Protein AF-A0A7S6MFQ9-F1 (afdb_monomer_lite)

Secondary structure (DSSP, 8-state):
-PPPSS-EEEEEEE-TT--TT-----EEEEEEE--TTTS-TT-EEEEEEESS-SS-SSSTT-EEEEEEE-TT--EEEEE-TTS-EEEEEEE-TT--EEEEETT--SSSSSBSHHHHHHHHHHHHHHTS-EETTSTT--TTT-SS-SSEESHHHHHH---SB----TT----------

Radius of gyration: 19.65 Å; chains: 1; bounding box: 40×41×60 Å

Foldseek 3Di:
DDDFQAKDKDKDFDDPPDDPVDDHGQKIWMWIAHGCVVADRLQTAKIKMPRRPPPDQPDPRIWIWGFDADNVNDGQFIATPVRFTQWGWDADPVRDIQIQGLQNQVSPRAAAVVSLVVLVVLCVVCVAKAFQPHPSDDCSLVRVNPRISHVVSSVVHDHDDRPPPPPDDPPPPPPDD

Sequence (177 aa):
MEHSTAWQVLEERIDDDWSPSGGTVDRHVQHVWGGAVRGYIDDIILHREDGNVDGDYNDSFDSTWYHLTDPQFSTVAILDLSGAVIERVSYDAWGEPRHHPKHDFDGDGDFDQDDAEALDDLIVSGGGSVPITNAKYRAEMDIDRDGEVDSTDQTLRGVGGRWPLRGRAPLTRHRAR

Structure (mmCIF, N/CA/C/O backbone):
data_AF-A0A7S6MFQ9-F1
#
_entry.id   AF-A0A7S6MFQ9-F1
#
loop_
_atom_site.group_PDB
_atom_site.id
_atom_site.type_symbol
_atom_site.label_atom_id
_atom_site.label_alt_id
_atom_site.label_comp_id
_atom_site.label_asym_id
_atom_site.label_entity_id
_atom_site.label_seq_id
_atom_site.pdbx_PDB_ins_code
_atom_site.Cartn_x
_atom_site.Cartn_y
_atom_site.Cartn_z
_atom_site.occupancy
_atom_site.B_iso_or_equiv
_atom_site.auth_seq_id
_atom_site.auth_comp_id
_atom_site.auth_asym_id
_atom_site.auth_atom_id
_atom_site.pdbx_PDB_model_num
ATOM 1 N N . MET A 1 1 ? -6.718 -16.210 29.598 1.00 45.31 1 MET A N 1
ATOM 2 C CA . MET A 1 1 ? -7.296 -15.080 28.851 1.00 45.31 1 MET A CA 1
ATOM 3 C C . MET A 1 1 ? -7.891 -15.698 27.604 1.00 45.31 1 MET A C 1
ATOM 5 O O . MET A 1 1 ? -7.135 -16.260 26.825 1.00 45.31 1 MET A O 1
ATOM 9 N N . GLU A 1 2 ? -9.216 -15.789 27.522 1.00 52.94 2 GLU A N 1
ATOM 10 C CA . GLU A 1 2 ? -9.881 -16.405 26.369 1.00 52.94 2 GLU A CA 1
ATOM 11 C C . GLU A 1 2 ? -9.972 -15.367 25.250 1.00 52.94 2 GLU A C 1
ATOM 13 O O . GLU A 1 2 ? -10.457 -14.262 25.481 1.00 52.94 2 GLU A O 1
ATOM 18 N N . HIS A 1 3 ? -9.459 -15.703 24.066 1.00 64.00 3 HIS A N 1
ATOM 19 C CA . HIS A 1 3 ? -9.593 -14.872 22.873 1.00 64.00 3 HIS A CA 1
ATOM 20 C C . HIS A 1 3 ? -10.800 -15.325 22.047 1.00 64.00 3 HIS A C 1
ATOM 22 O O . HIS A 1 3 ? -11.053 -16.522 21.904 1.00 64.00 3 HIS A O 1
ATOM 28 N N . SER A 1 4 ? -11.544 -14.356 21.508 1.00 71.56 4 SER A N 1
ATOM 29 C CA . SER A 1 4 ? -12.678 -14.592 20.610 1.00 71.56 4 SER A CA 1
ATOM 30 C C . SER A 1 4 ? -12.197 -15.138 19.264 1.00 71.56 4 SER A C 1
ATOM 32 O O . SER A 1 4 ? -11.229 -14.643 18.694 1.00 71.56 4 SER A O 1
ATOM 34 N N . THR A 1 5 ? -12.891 -16.144 18.728 1.00 78.75 5 THR A N 1
ATOM 35 C CA . THR A 1 5 ? -12.630 -16.684 17.381 1.00 78.75 5 THR A CA 1
ATOM 36 C C . THR A 1 5 ? -13.391 -15.939 16.281 1.00 78.75 5 THR A C 1
ATOM 38 O O . THR A 1 5 ? -13.239 -16.269 15.105 1.00 78.75 5 THR A O 1
ATOM 41 N N . ALA A 1 6 ? -14.245 -14.979 16.646 1.00 82.69 6 ALA A N 1
ATOM 42 C CA . ALA A 1 6 ? -15.034 -14.176 15.719 1.00 82.69 6 ALA A CA 1
ATOM 43 C C . ALA A 1 6 ? -14.277 -12.915 15.286 1.00 82.69 6 ALA A C 1
ATOM 45 O O . ALA A 1 6 ? -13.408 -12.432 16.008 1.00 82.69 6 ALA A O 1
ATOM 46 N N . TRP A 1 7 ? -14.673 -12.354 14.146 1.00 85.88 7 TRP A N 1
ATOM 47 C CA . TRP A 1 7 ? -14.243 -11.029 13.700 1.00 85.88 7 TRP A CA 1
ATOM 48 C C . TRP A 1 7 ? -14.484 -9.981 14.784 1.00 85.88 7 TRP A C 1
ATOM 50 O O . TRP A 1 7 ? -15.494 -10.053 15.493 1.00 85.88 7 TRP A O 1
ATOM 60 N N . GLN A 1 8 ? -13.559 -9.035 14.915 1.00 87.62 8 GLN A N 1
ATOM 61 C CA . GLN A 1 8 ? -13.635 -7.962 15.903 1.00 87.62 8 GLN A CA 1
ATOM 62 C C . GLN A 1 8 ? -13.590 -6.604 15.206 1.00 87.62 8 GLN A C 1
ATOM 64 O O . GLN A 1 8 ? -12.903 -6.439 14.198 1.00 87.62 8 GLN A O 1
ATOM 69 N N . VAL A 1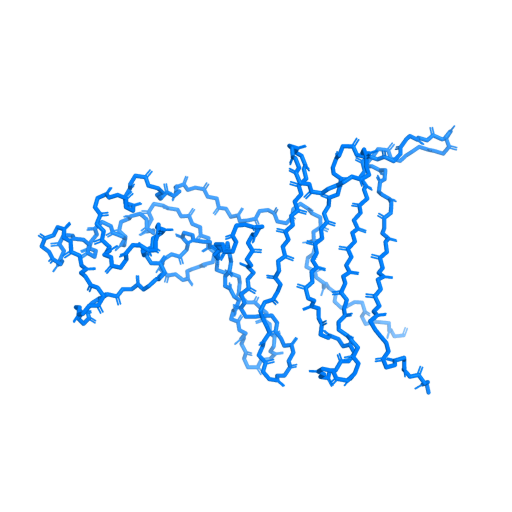 9 ? -14.323 -5.643 15.767 1.00 91.31 9 VAL A N 1
ATOM 70 C CA . VAL A 1 9 ? -14.307 -4.242 15.342 1.00 91.31 9 VAL A CA 1
ATOM 71 C C . VAL A 1 9 ? -14.074 -3.374 16.570 1.00 91.31 9 VAL A C 1
ATOM 73 O O . VAL A 1 9 ? -14.739 -3.554 17.592 1.00 91.31 9 VAL A O 1
ATOM 76 N N . LEU A 1 10 ? -13.140 -2.437 16.452 1.00 92.12 10 LEU A N 1
ATOM 77 C CA . LEU A 1 10 ? -12.926 -1.339 17.386 1.00 92.12 10 LEU A CA 1
ATOM 78 C C . LEU A 1 10 ? -13.344 -0.072 16.659 1.00 92.12 10 LEU A C 1
ATOM 80 O O . LEU A 1 10 ? -12.819 0.214 15.586 1.00 92.12 10 LEU A O 1
ATOM 84 N N . GLU A 1 11 ? -14.276 0.660 17.253 1.00 94.75 11 GLU A N 1
A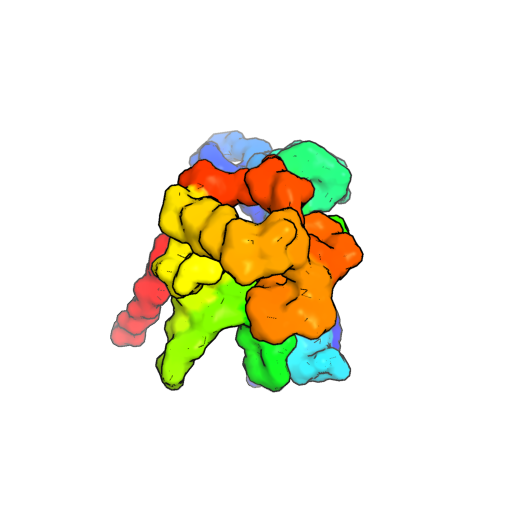TOM 85 C CA . GLU A 1 11 ? -14.656 1.990 16.797 1.00 94.75 11 GLU A CA 1
ATOM 86 C C . GLU A 1 11 ? -14.127 3.024 17.786 1.00 94.75 11 GLU A C 1
ATOM 88 O O . GLU A 1 11 ? -14.348 2.918 18.996 1.00 94.75 11 GLU A O 1
ATOM 93 N N . GLU A 1 12 ? -13.458 4.032 17.249 1.00 93.75 12 GLU A N 1
ATOM 94 C CA . GLU A 1 12 ? -13.054 5.239 17.949 1.00 93.75 12 GLU A CA 1
ATOM 95 C C . GLU A 1 12 ? -13.872 6.409 17.401 1.00 93.75 12 GLU A C 1
ATOM 97 O O . GLU A 1 12 ? -14.088 6.533 16.196 1.00 93.75 12 GLU A O 1
ATOM 102 N N . ARG A 1 13 ? -14.344 7.274 18.300 1.00 93.38 13 ARG A N 1
ATOM 103 C CA . ARG A 1 13 ? -15.049 8.508 17.945 1.00 93.38 13 ARG A CA 1
ATOM 104 C C . ARG A 1 13 ? -14.177 9.667 18.369 1.00 93.38 13 ARG A C 1
ATOM 106 O O . ARG A 1 13 ? -13.952 9.841 19.568 1.00 93.38 13 ARG A O 1
ATOM 113 N N . ILE A 1 14 ? -13.647 10.387 17.392 1.00 91.69 14 ILE A N 1
ATOM 114 C CA . ILE A 1 14 ? -12.617 11.394 17.614 1.00 91.69 14 ILE A CA 1
ATOM 115 C C . ILE A 1 14 ? -13.246 12.778 17.467 1.00 91.69 14 ILE A C 1
ATOM 117 O O . ILE A 1 14 ? -13.912 13.068 16.477 1.00 91.69 14 ILE A O 1
ATOM 121 N N . ASP A 1 15 ? -13.038 13.591 18.493 1.00 91.56 15 ASP A N 1
ATOM 122 C CA . ASP A 1 15 ? -13.300 15.029 18.530 1.00 91.56 15 ASP A CA 1
ATOM 123 C C . ASP A 1 15 ? -11.914 15.688 18.547 1.00 91.56 15 ASP A C 1
ATOM 125 O O . ASP A 1 15 ? -11.178 15.572 19.538 1.00 91.56 15 ASP A O 1
ATOM 129 N N . ASP A 1 16 ? -11.507 16.242 17.406 1.00 87.81 16 ASP A N 1
ATOM 130 C CA . ASP A 1 16 ? -10.164 16.785 17.179 1.00 87.81 16 ASP A CA 1
ATOM 131 C C . ASP A 1 16 ? -9.927 18.047 18.020 1.00 87.81 16 ASP A C 1
ATOM 133 O O . ASP A 1 16 ? -8.797 18.310 18.444 1.00 87.81 16 ASP A O 1
ATOM 137 N N . ASP A 1 17 ? -11.004 18.768 18.337 1.00 88.25 17 ASP A N 1
ATOM 138 C CA . ASP A 1 17 ? -11.014 19.993 19.133 1.00 88.25 17 ASP A CA 1
ATOM 139 C C . A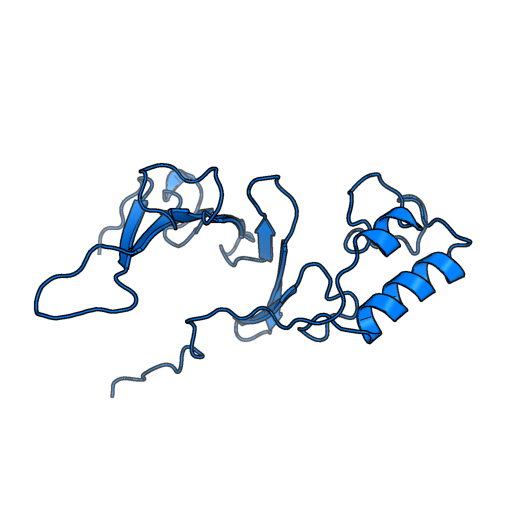SP A 1 17 ? -11.791 19.796 20.447 1.00 88.25 17 ASP A C 1
ATOM 141 O O . ASP A 1 17 ? -12.592 20.645 20.865 1.00 88.25 17 ASP A O 1
ATOM 145 N N . TRP A 1 18 ? -11.508 18.675 21.132 1.00 87.88 18 TRP A N 1
ATOM 146 C CA . TRP A 1 18 ? -12.250 18.259 22.321 1.00 87.88 18 TRP A CA 1
ATOM 147 C C . TRP A 1 18 ? -12.440 19.385 23.335 1.00 87.88 18 TRP A C 1
ATOM 149 O O . TRP A 1 18 ? -11.484 19.959 23.874 1.00 87.88 18 TRP A O 1
ATOM 159 N N . SER A 1 19 ? -13.707 19.633 23.674 1.00 86.00 19 SER A N 1
ATOM 160 C CA . SER A 1 19 ? -14.078 20.567 24.728 1.00 86.00 19 SER A CA 1
ATOM 161 C C . SER A 1 19 ? -14.972 19.914 25.791 1.00 86.00 19 SER A C 1
ATOM 163 O O . SER A 1 19 ? -15.917 19.184 25.479 1.00 86.00 19 SER A O 1
ATOM 165 N N . PRO A 1 20 ? -14.754 20.218 27.083 1.00 82.94 20 PRO A N 1
ATOM 166 C CA . PRO A 1 20 ? -15.564 19.663 28.167 1.00 82.94 20 PRO A CA 1
ATOM 167 C C . PRO A 1 20 ? -17.011 20.186 28.186 1.00 82.94 20 PRO A C 1
ATOM 169 O O . PRO A 1 20 ? -17.846 19.636 28.900 1.00 82.94 20 PRO A O 1
ATOM 172 N N . SER A 1 21 ? -17.328 21.240 27.425 1.00 83.56 21 SER A N 1
ATOM 173 C CA . SER A 1 21 ? -18.693 21.762 27.249 1.00 83.56 21 SER A CA 1
ATOM 174 C C . SER A 1 21 ? -19.564 20.925 26.304 1.00 83.56 21 SER A C 1
ATOM 176 O O . SER A 1 21 ? -20.753 21.218 26.175 1.00 83.56 21 SER A O 1
ATOM 178 N N . GLY A 1 22 ? -18.994 19.883 25.694 1.00 69.19 22 GLY A N 1
ATOM 179 C CA . GLY A 1 22 ? -19.622 19.083 24.650 1.00 69.19 22 GLY A CA 1
ATOM 180 C C . GLY A 1 22 ? -19.208 19.581 23.266 1.00 69.19 22 GLY A C 1
ATOM 181 O O . GLY A 1 22 ? -19.256 20.781 22.998 1.00 69.19 22 GLY A O 1
ATOM 182 N N . GLY A 1 23 ? -18.794 18.645 22.416 1.00 75.00 23 GLY A N 1
ATOM 183 C CA . GLY A 1 23 ? -18.459 18.841 21.007 1.00 75.00 23 GLY A CA 1
ATOM 184 C C . GLY A 1 23 ? -19.230 17.856 20.127 1.00 75.00 23 GLY A C 1
ATOM 185 O O . GLY A 1 23 ? -19.880 16.929 20.627 1.00 75.00 23 GLY A O 1
ATOM 186 N N . THR A 1 24 ? -19.202 18.089 18.818 1.00 85.50 24 THR A N 1
ATOM 187 C CA . THR A 1 24 ? -19.570 17.075 17.826 1.00 85.50 24 THR A CA 1
ATOM 188 C C . THR A 1 24 ? -18.367 16.177 17.587 1.00 85.50 24 THR A C 1
ATOM 190 O O . THR A 1 24 ? -17.237 16.633 17.661 1.00 85.50 24 THR A O 1
ATOM 193 N N . VAL A 1 25 ? -18.609 14.897 17.322 1.00 88.88 25 VAL A N 1
ATOM 194 C CA . VAL A 1 25 ? -17.552 14.021 16.810 1.00 88.88 25 VAL A CA 1
ATOM 195 C C . VAL A 1 25 ? -17.186 14.523 15.416 1.00 88.88 25 VAL A C 1
ATOM 197 O O . VAL A 1 25 ? -18.097 14.820 14.644 1.00 88.88 25 VAL A O 1
ATOM 200 N N . ASP A 1 26 ? -15.894 14.623 15.119 1.00 91.06 26 ASP A N 1
ATOM 201 C CA . ASP A 1 26 ? -15.394 15.043 13.806 1.00 91.06 26 ASP A CA 1
ATOM 202 C C . ASP A 1 26 ? -15.169 13.849 12.881 1.00 91.06 26 ASP A C 1
ATOM 204 O O . ASP A 1 26 ? -15.257 13.987 11.667 1.00 91.06 26 ASP A O 1
ATOM 208 N N . ARG A 1 27 ? -14.885 12.669 13.449 1.00 93.38 27 ARG A N 1
ATOM 209 C CA . ARG A 1 27 ? -14.701 11.438 12.673 1.00 93.38 27 ARG A CA 1
ATOM 210 C C . ARG A 1 27 ? -14.971 10.164 13.458 1.00 93.38 27 ARG A C 1
ATOM 212 O O . ARG A 1 27 ? -14.703 10.079 14.665 1.00 93.38 27 ARG A O 1
ATOM 219 N N . HIS A 1 28 ? -15.419 9.136 12.747 1.00 94.81 28 HIS A N 1
ATOM 220 C CA . HIS A 1 28 ? -15.445 7.765 13.248 1.00 94.81 28 HIS A CA 1
ATOM 221 C C . HIS A 1 28 ? -14.332 6.947 12.603 1.00 94.81 28 HIS A C 1
ATOM 223 O O . HIS A 1 28 ? -14.291 6.782 11.387 1.00 94.81 28 HIS A O 1
ATOM 229 N N . VAL A 1 29 ? -13.455 6.374 13.421 1.00 95.19 29 VAL A N 1
ATOM 230 C CA . VAL A 1 29 ? -12.385 5.488 12.956 1.00 95.19 29 VAL A CA 1
ATOM 231 C C . VAL A 1 29 ? -12.736 4.063 13.331 1.00 95.19 29 VAL A C 1
ATOM 233 O O . VAL A 1 29 ? -13.046 3.776 14.487 1.00 95.19 29 VAL A O 1
ATOM 236 N N . GLN A 1 30 ? -12.683 3.155 12.365 1.00 94.88 30 GLN A N 1
ATOM 237 C CA . GLN A 1 30 ? -12.886 1.737 12.607 1.00 94.88 30 GLN A CA 1
ATOM 238 C C . GLN A 1 30 ? -11.680 0.928 12.172 1.00 94.88 30 GLN A C 1
ATOM 240 O O . GLN A 1 30 ? -11.189 1.042 11.050 1.00 94.88 30 GLN A O 1
ATOM 245 N N . HIS A 1 31 ? -11.282 0.029 13.057 1.00 92.94 31 HIS A N 1
ATOM 246 C CA . HIS A 1 31 ? -10.309 -1.006 12.776 1.00 92.94 31 HIS A CA 1
ATOM 247 C C . HIS A 1 31 ? -11.022 -2.359 12.827 1.00 92.94 31 HIS A C 1
ATOM 249 O O . HIS A 1 31 ? -11.791 -2.635 13.756 1.00 92.94 31 HIS A O 1
ATOM 255 N N . VAL A 1 32 ? -10.796 -3.193 11.814 1.00 91.19 32 VAL A N 1
ATOM 256 C CA . VAL A 1 32 ? -11.386 -4.530 11.707 1.00 91.19 32 VAL A CA 1
ATOM 257 C C . VAL A 1 32 ? -10.276 -5.565 11.705 1.00 91.19 32 VAL A C 1
ATOM 259 O O . VAL A 1 32 ? -9.348 -5.496 10.895 1.00 91.19 32 VAL A O 1
ATOM 262 N N . TRP A 1 33 ? -10.422 -6.558 12.574 1.00 88.50 33 TRP A N 1
ATOM 263 C CA . TRP A 1 33 ? -9.504 -7.685 12.681 1.00 88.50 33 TRP A CA 1
ATOM 264 C C . TRP A 1 33 ? -10.192 -8.989 12.319 1.00 88.50 33 TRP A C 1
ATOM 266 O O . TRP A 1 33 ? -11.385 -9.204 12.590 1.00 88.50 33 TRP A O 1
ATOM 276 N N . GLY A 1 34 ? -9.406 -9.875 11.718 1.00 79.62 34 GLY A N 1
ATOM 277 C CA . GLY A 1 34 ? -9.813 -11.232 11.418 1.00 79.62 34 GLY A CA 1
ATOM 278 C C . GLY A 1 34 ? -10.143 -12.012 12.688 1.00 79.62 34 GLY A C 1
ATOM 279 O O . GLY A 1 34 ? -9.598 -11.787 13.765 1.00 79.62 34 GLY A O 1
ATOM 280 N N . GLY A 1 35 ? -11.060 -12.970 12.566 1.00 74.00 35 GLY A N 1
ATOM 281 C CA . GLY A 1 35 ? -11.227 -13.990 13.599 1.00 74.00 35 GLY A CA 1
ATOM 282 C C . GLY A 1 35 ? -10.121 -15.046 13.512 1.00 74.00 35 GLY A C 1
ATOM 283 O O . GLY A 1 35 ? -9.624 -15.341 12.424 1.00 74.00 35 GLY A O 1
ATOM 284 N N . ALA A 1 36 ? -9.824 -15.720 14.629 1.00 65.69 36 ALA A N 1
ATOM 285 C CA . ALA A 1 36 ? -8.824 -16.799 14.692 1.00 65.69 36 ALA A CA 1
ATOM 286 C C . ALA A 1 36 ? -9.040 -17.934 13.662 1.00 65.69 36 ALA A C 1
ATOM 288 O O . ALA A 1 36 ? -8.114 -18.670 13.344 1.00 65.69 36 ALA A O 1
ATOM 289 N N . VAL A 1 37 ? -10.248 -18.070 13.099 1.00 58.66 37 VAL A N 1
ATOM 290 C CA . VAL A 1 37 ? -10.564 -19.047 12.038 1.00 58.66 37 VAL A CA 1
ATOM 291 C C . VAL A 1 37 ? -9.809 -18.768 10.727 1.00 58.66 37 VAL A C 1
ATOM 293 O O . VAL A 1 37 ? -9.610 -19.694 9.943 1.00 58.66 37 VAL A O 1
ATOM 296 N N . ARG A 1 38 ? -9.375 -17.525 10.476 1.00 59.75 38 ARG A N 1
ATOM 297 C CA . ARG A 1 38 ? -8.548 -17.171 9.308 1.00 59.75 38 ARG A CA 1
ATOM 298 C C . ARG A 1 38 ? -7.059 -17.001 9.615 1.00 59.75 38 ARG A C 1
ATOM 300 O O . ARG A 1 38 ? -6.288 -16.888 8.670 1.00 59.75 38 ARG A O 1
ATOM 307 N N . GLY A 1 39 ? -6.644 -17.055 10.880 1.00 63.25 39 GLY A N 1
ATOM 308 C CA . GLY A 1 39 ? -5.235 -16.895 11.227 1.00 63.25 39 GLY A CA 1
ATOM 309 C C . GLY A 1 39 ? -4.995 -16.687 12.717 1.00 63.25 39 GLY A C 1
ATOM 310 O O . GLY A 1 39 ? -4.890 -17.651 13.474 1.00 63.25 39 GLY A O 1
ATOM 311 N N . TYR A 1 40 ? -4.897 -15.424 13.128 1.00 68.88 40 TYR A N 1
ATOM 312 C CA . TYR A 1 40 ? -4.473 -15.001 14.462 1.00 68.88 40 TYR A CA 1
ATOM 313 C C . TYR A 1 40 ? -5.254 -13.760 14.911 1.00 68.88 40 TYR A C 1
ATOM 315 O O . TYR A 1 40 ? -5.848 -13.071 14.089 1.00 68.88 40 TYR A O 1
ATOM 323 N N . ILE A 1 41 ? -5.298 -13.497 16.220 1.00 70.81 41 ILE A N 1
ATOM 324 C CA . ILE A 1 41 ? -6.102 -12.402 16.792 1.00 70.81 41 ILE A CA 1
ATOM 325 C C . ILE A 1 41 ? -5.635 -11.011 16.330 1.00 70.81 41 ILE A C 1
ATOM 327 O O . ILE A 1 41 ? -6.450 -10.107 16.185 1.00 70.81 41 ILE A O 1
ATOM 331 N N . ASP A 1 42 ? -4.340 -10.862 16.054 1.00 74.75 42 ASP A N 1
ATOM 332 C CA . ASP A 1 42 ? -3.735 -9.583 15.671 1.00 74.75 42 ASP A CA 1
ATOM 333 C C . ASP A 1 42 ? -3.716 -9.356 14.143 1.00 74.75 42 ASP A C 1
ATOM 335 O O . ASP A 1 42 ? -3.033 -8.454 13.663 1.00 74.75 42 ASP A O 1
ATOM 339 N N . ASP A 1 43 ? -4.463 -10.153 13.368 1.00 84.00 43 ASP A N 1
ATOM 340 C CA . ASP A 1 43 ? -4.582 -9.994 11.912 1.00 84.00 43 ASP A CA 1
ATOM 341 C C . ASP A 1 43 ? -5.470 -8.790 11.575 1.00 84.00 43 ASP A C 1
ATOM 343 O O . ASP A 1 43 ? -6.698 -8.900 11.476 1.00 84.00 43 ASP A O 1
ATOM 347 N N . ILE A 1 44 ? -4.852 -7.613 11.469 1.00 88.31 44 ILE A N 1
ATOM 348 C CA . ILE A 1 44 ? -5.534 -6.404 11.014 1.00 88.31 44 ILE A CA 1
ATOM 349 C C . ILE A 1 44 ? -5.867 -6.531 9.530 1.00 88.31 44 ILE A C 1
ATOM 351 O O . ILE A 1 44 ? -5.027 -6.901 8.716 1.00 88.31 44 ILE A O 1
ATOM 355 N N . ILE A 1 45 ? -7.109 -6.214 9.182 1.00 90.19 45 ILE A N 1
ATOM 356 C CA . ILE A 1 45 ? -7.614 -6.347 7.812 1.00 90.19 45 ILE A CA 1
ATOM 357 C C . ILE A 1 45 ? -7.879 -4.977 7.216 1.00 90.19 45 ILE A C 1
ATOM 359 O O . ILE A 1 45 ? -7.554 -4.728 6.057 1.00 90.19 45 ILE A O 1
ATOM 363 N N . LEU A 1 46 ? -8.488 -4.099 8.008 1.00 91.81 46 LEU A N 1
ATOM 364 C CA . LEU A 1 46 ? -9.034 -2.844 7.528 1.00 91.81 46 LEU A CA 1
ATOM 365 C C . LEU A 1 46 ? -8.890 -1.757 8.586 1.00 91.81 46 LEU A C 1
ATOM 367 O O . LEU A 1 46 ? -9.240 -1.972 9.747 1.00 91.81 46 LEU A O 1
ATOM 371 N N . HIS A 1 47 ? -8.463 -0.585 8.139 1.00 93.31 47 HIS A N 1
ATOM 372 C CA . HIS A 1 47 ? -8.633 0.697 8.815 1.00 93.31 47 HIS A CA 1
ATOM 373 C C . HIS A 1 47 ? -9.521 1.551 7.921 1.00 93.31 47 HIS A C 1
ATOM 375 O O . HIS A 1 47 ? -9.250 1.681 6.730 1.00 93.31 47 HIS A O 1
ATOM 381 N N . ARG A 1 48 ? -10.574 2.147 8.470 1.00 95.06 48 ARG A N 1
ATOM 382 C CA . ARG A 1 48 ? -11.365 3.149 7.752 1.00 95.06 48 ARG A CA 1
ATOM 383 C C . ARG A 1 48 ? -11.742 4.333 8.628 1.00 95.06 48 ARG A C 1
ATOM 385 O O . ARG A 1 48 ? -11.909 4.173 9.835 1.00 95.06 48 ARG A O 1
ATOM 392 N N . GLU A 1 49 ? -11.881 5.490 8.007 1.00 95.44 49 GLU A N 1
ATOM 393 C CA . GLU A 1 49 ? -12.267 6.755 8.621 1.00 95.44 49 GLU A CA 1
ATOM 394 C C . GLU A 1 49 ? -13.480 7.303 7.877 1.00 95.44 49 GLU A C 1
ATOM 396 O O . GLU A 1 49 ? -13.433 7.444 6.657 1.00 95.44 49 GLU A O 1
ATOM 401 N N . ASP A 1 50 ? -14.547 7.550 8.631 1.00 94.88 50 ASP A N 1
ATOM 402 C CA . ASP A 1 50 ? -15.708 8.356 8.250 1.00 94.88 50 ASP A CA 1
ATOM 403 C C . ASP A 1 50 ? -15.378 9.773 8.723 1.00 94.88 50 ASP A C 1
ATOM 405 O O . ASP A 1 50 ? -15.416 10.056 9.929 1.00 94.88 50 ASP A O 1
ATOM 409 N N . GLY A 1 51 ? -14.890 10.598 7.798 1.00 93.44 51 GLY A N 1
ATOM 410 C CA . GLY A 1 51 ? -14.316 11.913 8.092 1.00 93.44 51 GLY A CA 1
ATOM 411 C C . GLY A 1 51 ? -15.338 13.046 8.079 1.00 93.44 51 GLY A C 1
ATOM 412 O O . GLY A 1 51 ? -14.991 14.186 8.395 1.00 93.44 51 GLY A O 1
ATOM 413 N N . ASN A 1 52 ? -16.575 12.751 7.683 1.00 91.62 52 ASN A N 1
ATOM 414 C CA . ASN A 1 52 ? -17.671 13.710 7.584 1.00 91.62 52 ASN A CA 1
ATOM 415 C C . ASN A 1 52 ? -18.854 13.362 8.527 1.00 91.62 52 ASN A C 1
ATOM 417 O O . ASN A 1 52 ? -19.755 14.184 8.721 1.00 91.62 52 ASN A O 1
ATOM 421 N N . VAL A 1 53 ? -18.800 12.193 9.174 1.00 92.38 53 VAL A N 1
ATOM 422 C CA . VAL A 1 53 ? -19.740 11.661 10.172 1.00 92.38 53 VAL A CA 1
ATOM 423 C C . VAL A 1 53 ? -21.144 11.430 9.606 1.00 92.38 53 VAL A C 1
ATOM 425 O O . VAL A 1 53 ? -22.151 11.593 10.307 1.00 92.38 53 VAL A O 1
ATOM 428 N N . ASP A 1 54 ? -21.245 11.051 8.333 1.00 92.50 54 ASP A N 1
ATOM 429 C CA . ASP A 1 54 ? -22.526 10.790 7.670 1.00 92.50 54 ASP A CA 1
ATOM 430 C C . ASP A 1 54 ? -22.972 9.318 7.722 1.00 92.50 54 ASP A C 1
ATOM 432 O O . ASP A 1 54 ? -24.131 9.000 7.418 1.00 92.50 54 ASP A O 1
ATOM 436 N N . GLY A 1 55 ? -22.105 8.441 8.236 1.00 90.38 55 GLY A N 1
ATOM 437 C CA . GLY A 1 55 ? -22.389 7.029 8.448 1.00 90.38 55 GLY A CA 1
ATOM 438 C C . GLY A 1 55 ? -22.037 6.123 7.270 1.00 90.38 55 GLY A C 1
ATOM 439 O O . GLY A 1 55 ? -22.433 4.947 7.301 1.00 90.38 55 GLY A O 1
ATOM 440 N N . ASP A 1 56 ? -21.304 6.616 6.272 1.00 90.19 56 ASP A N 1
ATOM 441 C CA . ASP A 1 56 ? -20.605 5.776 5.306 1.00 90.19 56 ASP A CA 1
ATOM 442 C C . ASP A 1 56 ? -19.073 6.000 5.288 1.00 90.19 56 ASP A C 1
ATOM 444 O O . ASP A 1 56 ? -18.507 6.403 6.297 1.00 90.19 56 ASP A O 1
ATOM 448 N N . TYR A 1 57 ? -18.385 5.476 4.270 1.00 89.69 57 TYR A N 1
ATOM 449 C CA . TYR A 1 57 ? -16.910 5.421 4.183 1.00 89.69 57 TYR A CA 1
ATOM 450 C C . TYR A 1 57 ? -16.428 5.499 2.723 1.00 89.69 57 TYR A C 1
ATOM 452 O O . TYR A 1 57 ? -15.395 4.914 2.365 1.00 89.69 57 TYR A O 1
ATOM 460 N N . ASN A 1 58 ? -17.249 6.049 1.830 1.00 88.00 58 ASN A N 1
ATOM 461 C CA . ASN A 1 58 ? -17.072 5.920 0.386 1.00 88.00 58 ASN A CA 1
ATOM 462 C C . ASN A 1 58 ? -17.181 7.262 -0.343 1.00 88.00 58 ASN A C 1
ATOM 464 O O . ASN A 1 58 ? -17.437 7.285 -1.554 1.00 88.00 58 ASN A O 1
ATOM 468 N N . ASP A 1 59 ? -16.981 8.374 0.361 1.00 86.62 59 ASP A N 1
ATOM 469 C CA . ASP A 1 59 ? -17.016 9.684 -0.262 1.00 86.62 59 ASP A CA 1
ATOM 470 C C . ASP A 1 59 ? -15.833 10.593 0.108 1.00 86.62 59 ASP A C 1
ATOM 472 O O . ASP A 1 59 ? -14.719 10.144 0.391 1.00 86.62 59 ASP A O 1
ATOM 476 N N . SER A 1 60 ? -16.013 11.896 -0.102 1.00 86.19 60 SER A N 1
ATOM 477 C CA . SER A 1 60 ? -14.953 12.865 0.152 1.00 86.19 60 SER A CA 1
ATOM 478 C C . SER A 1 60 ? -14.745 13.013 1.655 1.00 86.19 60 SER A C 1
ATOM 480 O O . SER A 1 60 ? -15.711 13.132 2.386 1.00 86.19 60 SER A O 1
ATOM 482 N N . PHE A 1 61 ? -13.487 13.132 2.086 1.00 87.56 61 PHE A N 1
ATOM 483 C CA . PHE A 1 61 ? -13.064 13.159 3.500 1.00 87.56 61 PHE A CA 1
ATOM 484 C C . PHE A 1 61 ? -12.999 11.794 4.184 1.00 87.56 61 PHE A C 1
ATOM 486 O O . PHE A 1 61 ? -12.356 11.695 5.227 1.00 87.56 61 PHE A O 1
ATOM 493 N N . ASP A 1 62 ? -13.519 10.746 3.553 1.00 92.31 62 ASP A N 1
ATOM 494 C CA . ASP A 1 62 ? -13.343 9.388 4.039 1.00 92.31 62 ASP A CA 1
ATOM 495 C C . ASP A 1 62 ? -12.020 8.788 3.594 1.00 92.31 62 ASP A C 1
ATOM 497 O O . ASP A 1 62 ? -11.363 9.215 2.636 1.00 92.31 62 ASP A O 1
ATOM 501 N N . SER A 1 63 ? -11.603 7.751 4.305 1.00 91.62 63 SER A N 1
ATOM 502 C CA . SER A 1 63 ? -10.445 6.961 3.920 1.00 91.62 63 SER A CA 1
ATOM 503 C C . SER A 1 63 ? -10.647 5.505 4.283 1.00 91.62 63 SER A C 1
ATOM 505 O O . SER A 1 63 ? -11.186 5.177 5.333 1.00 91.62 63 SER A O 1
ATOM 507 N N . THR A 1 64 ? -10.210 4.610 3.403 1.00 93.81 64 THR A N 1
ATOM 508 C CA . THR A 1 64 ? -10.272 3.166 3.624 1.00 93.81 64 THR A CA 1
ATOM 509 C C . THR A 1 64 ? -8.955 2.541 3.195 1.00 93.81 64 THR A C 1
ATOM 511 O O . THR A 1 64 ? -8.509 2.732 2.062 1.00 93.81 64 THR A O 1
ATOM 514 N N . TRP A 1 65 ? -8.368 1.767 4.101 1.00 94.19 65 TRP A N 1
ATOM 515 C CA . TRP A 1 65 ? -7.071 1.131 3.951 1.00 94.19 65 TRP A CA 1
ATOM 516 C C . TRP A 1 65 ? -7.144 -0.352 4.286 1.00 94.19 65 TRP A C 1
ATOM 518 O O . TRP A 1 65 ? -7.561 -0.738 5.380 1.00 94.19 65 TRP A O 1
ATOM 528 N N . TYR A 1 66 ? -6.698 -1.189 3.355 1.00 93.94 66 TYR A N 1
ATOM 529 C CA . TYR A 1 66 ? -6.627 -2.636 3.533 1.00 93.94 66 TYR A CA 1
ATOM 530 C C . TYR A 1 66 ? -5.194 -3.074 3.782 1.00 93.94 66 TYR A C 1
ATOM 532 O O . TYR A 1 66 ? -4.296 -2.750 3.007 1.00 93.94 66 TYR A O 1
ATOM 540 N N . HIS A 1 67 ? -4.989 -3.859 4.832 1.00 93.62 67 HIS A N 1
ATOM 541 C CA . HIS A 1 67 ? -3.679 -4.391 5.178 1.00 93.62 67 HIS A CA 1
ATOM 542 C C . HIS A 1 67 ? -3.463 -5.738 4.488 1.00 93.62 67 HIS A C 1
ATOM 544 O O . HIS A 1 67 ? -4.288 -6.647 4.585 1.00 93.62 67 HIS A O 1
ATOM 550 N N . LEU A 1 68 ? -2.331 -5.878 3.801 1.00 92.56 68 LEU A N 1
ATOM 551 C CA . LEU A 1 68 ? -1.821 -7.169 3.357 1.00 92.56 68 LEU A CA 1
ATOM 552 C C . LEU A 1 68 ? -0.795 -7.648 4.372 1.00 92.56 68 LEU A C 1
ATOM 554 O O . LEU A 1 68 ? 0.174 -6.938 4.645 1.00 92.56 68 LEU A O 1
ATOM 558 N N . THR A 1 69 ? -1.001 -8.842 4.917 1.00 90.81 69 THR A N 1
ATOM 559 C CA . THR A 1 69 ? -0.156 -9.407 5.968 1.00 90.81 69 THR A CA 1
ATOM 560 C C . THR A 1 69 ? 0.668 -10.595 5.475 1.00 90.81 69 THR A C 1
ATOM 562 O O . THR A 1 69 ? 0.280 -11.318 4.552 1.00 90.81 69 THR A O 1
ATOM 565 N N . ASP A 1 70 ? 1.849 -10.777 6.062 1.00 90.00 70 ASP A N 1
ATOM 566 C CA . ASP A 1 70 ? 2.666 -11.976 5.865 1.00 90.00 70 ASP A CA 1
ATOM 567 C C . ASP A 1 70 ? 2.150 -13.160 6.721 1.00 90.00 70 ASP A C 1
ATOM 569 O O . ASP A 1 70 ? 1.221 -13.001 7.517 1.00 90.00 70 ASP A O 1
ATOM 573 N N . PRO A 1 71 ? 2.733 -14.373 6.615 1.00 87.44 71 PRO A N 1
ATOM 574 C CA . PRO A 1 71 ? 2.314 -15.513 7.439 1.00 87.44 71 PRO A CA 1
ATOM 575 C C . PRO A 1 71 ? 2.502 -15.337 8.957 1.00 87.44 71 PRO A C 1
ATOM 577 O O . PRO A 1 71 ? 2.034 -16.184 9.720 1.00 87.44 71 PRO A O 1
ATOM 580 N N . GLN A 1 72 ? 3.218 -14.298 9.399 1.00 85.69 72 GLN A N 1
ATOM 581 C CA . GLN A 1 72 ? 3.391 -13.926 10.805 1.00 85.69 72 GLN A CA 1
ATOM 582 C C . GLN A 1 72 ? 2.458 -12.779 11.227 1.00 85.69 72 GLN A C 1
ATOM 584 O O . GLN A 1 72 ? 2.546 -12.335 12.372 1.00 85.69 72 GLN A O 1
ATOM 589 N N . PHE A 1 73 ? 1.537 -12.366 10.349 1.00 85.44 73 PHE A N 1
ATOM 590 C CA . PHE A 1 73 ? 0.540 -11.310 10.550 1.00 85.44 73 PHE A CA 1
ATOM 591 C C . PHE A 1 73 ? 1.118 -9.889 10.627 1.00 85.44 73 PHE A C 1
ATOM 593 O O . PHE A 1 73 ? 0.443 -8.961 11.070 1.00 85.44 73 PHE A O 1
ATOM 600 N N . SER A 1 74 ? 2.348 -9.686 10.150 1.00 88.44 74 SER A N 1
ATOM 601 C CA . SER A 1 74 ? 2.927 -8.350 9.982 1.00 88.44 74 SER A CA 1
ATOM 602 C C . SER A 1 74 ? 2.399 -7.706 8.700 1.00 88.44 74 SER A C 1
ATOM 604 O O . SER A 1 74 ? 2.348 -8.359 7.660 1.00 88.44 74 SER A O 1
ATOM 606 N N . THR A 1 75 ? 2.027 -6.423 8.743 1.00 92.06 75 THR A N 1
ATOM 607 C CA . THR A 1 75 ? 1.606 -5.674 7.543 1.00 92.06 75 THR A CA 1
ATOM 608 C C . THR A 1 75 ? 2.788 -5.491 6.597 1.00 92.06 75 THR A C 1
ATOM 610 O O . THR A 1 75 ? 3.777 -4.890 6.984 1.00 92.06 75 THR A O 1
ATOM 613 N N . VAL A 1 76 ? 2.684 -5.947 5.351 1.00 93.81 76 VAL A N 1
ATOM 614 C CA . VAL A 1 76 ? 3.727 -5.786 4.318 1.00 93.81 76 VAL A CA 1
ATOM 615 C C . VAL A 1 76 ? 3.340 -4.797 3.220 1.00 93.81 76 VAL A C 1
ATOM 617 O O . VAL A 1 76 ? 4.205 -4.293 2.503 1.00 93.81 76 VAL A O 1
ATOM 620 N N . ALA A 1 77 ? 2.049 -4.506 3.076 1.00 92.38 77 ALA A N 1
ATOM 621 C CA . ALA A 1 77 ? 1.553 -3.460 2.193 1.00 92.38 77 ALA A CA 1
ATOM 622 C C . ALA A 1 77 ? 0.182 -2.962 2.650 1.00 92.38 77 ALA A C 1
ATOM 624 O O . A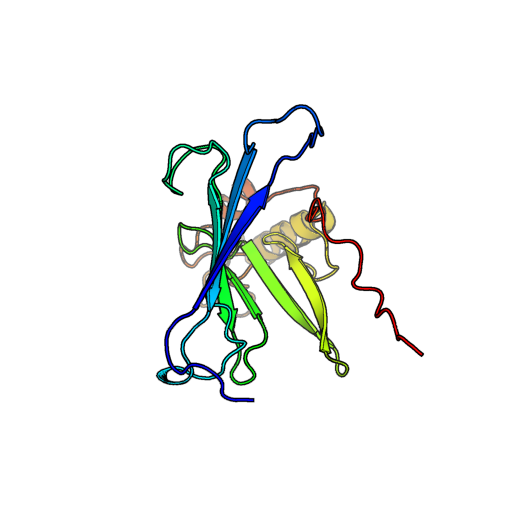LA A 1 77 ? -0.567 -3.699 3.296 1.00 92.38 77 ALA A O 1
ATOM 625 N N . ILE A 1 78 ? -0.144 -1.732 2.266 1.00 93.69 78 ILE A N 1
ATOM 626 C CA . ILE A 1 78 ? -1.451 -1.117 2.475 1.00 93.69 78 ILE A CA 1
ATOM 627 C C . ILE A 1 78 ? -2.033 -0.728 1.118 1.00 93.69 78 ILE A C 1
ATOM 629 O O . ILE A 1 78 ? -1.341 -0.147 0.275 1.00 93.69 78 ILE A O 1
ATOM 633 N N . LEU A 1 79 ? -3.300 -1.079 0.905 1.00 92.62 79 LEU A N 1
ATOM 634 C CA . LEU A 1 79 ? -4.062 -0.742 -0.294 1.00 92.62 79 LEU A CA 1
ATOM 635 C C . LEU A 1 79 ? -5.126 0.307 0.018 1.00 92.62 79 LEU A C 1
ATOM 637 O O . LEU A 1 79 ? -5.703 0.275 1.103 1.00 92.62 79 LEU A O 1
ATOM 641 N N . ASP A 1 80 ? -5.434 1.175 -0.940 1.00 89.56 80 ASP A N 1
ATOM 642 C CA . ASP A 1 80 ? -6.620 2.032 -0.871 1.00 89.56 80 ASP A CA 1
ATOM 643 C C . ASP A 1 80 ? -7.907 1.288 -1.278 1.00 89.56 80 ASP A C 1
ATOM 645 O O . ASP A 1 80 ? -7.902 0.099 -1.616 1.00 89.56 80 ASP A O 1
ATOM 649 N N . LEU A 1 81 ? -9.034 2.006 -1.266 1.00 89.00 81 LEU A N 1
ATOM 650 C CA . LEU A 1 81 ? -10.346 1.474 -1.635 1.00 89.00 81 LEU A CA 1
ATOM 651 C C . LEU A 1 81 ? -10.427 0.945 -3.078 1.00 89.00 81 LEU A C 1
ATOM 653 O O . LEU A 1 81 ? -11.216 0.042 -3.354 1.00 89.00 81 LEU A O 1
ATOM 657 N N . SER A 1 82 ? -9.611 1.477 -3.991 1.00 86.88 82 SER A N 1
ATOM 658 C CA . SER A 1 82 ? -9.536 1.013 -5.381 1.00 86.88 82 SER A CA 1
ATOM 659 C C . SER A 1 82 ? -8.684 -0.253 -5.541 1.00 86.88 82 SER A C 1
ATOM 661 O O . SER A 1 82 ? -8.700 -0.883 -6.600 1.00 86.88 82 SER A O 1
ATOM 663 N N . GLY A 1 83 ? -7.968 -0.652 -4.485 1.00 86.75 83 GLY A N 1
ATOM 664 C CA . GLY A 1 83 ? -7.021 -1.763 -4.489 1.00 86.75 83 GLY A CA 1
ATOM 665 C C . GLY A 1 83 ? -5.613 -1.368 -4.941 1.00 86.75 83 GLY A C 1
ATOM 666 O O . GLY A 1 83 ? -4.765 -2.248 -5.119 1.00 86.75 83 GLY A O 1
ATOM 667 N N . ALA A 1 84 ? -5.336 -0.074 -5.121 1.00 85.56 84 ALA A N 1
ATOM 668 C CA . ALA A 1 84 ? -3.998 0.403 -5.440 1.00 85.56 84 ALA A CA 1
ATOM 669 C C . ALA A 1 84 ? -3.108 0.355 -4.191 1.00 85.56 84 ALA A C 1
ATOM 671 O O . ALA A 1 84 ? -3.541 0.692 -3.093 1.00 85.56 84 ALA A O 1
ATOM 672 N N . VAL A 1 85 ? -1.846 -0.060 -4.353 1.00 88.31 85 VAL A N 1
ATOM 673 C CA . VAL A 1 85 ? -0.865 -0.027 -3.254 1.00 88.31 85 VAL A CA 1
ATOM 674 C C . VAL A 1 85 ? -0.509 1.429 -2.977 1.00 88.31 85 VAL A C 1
ATOM 676 O O . VAL A 1 85 ? -0.053 2.124 -3.884 1.00 88.31 85 VAL A O 1
ATOM 679 N N . ILE A 1 86 ? -0.686 1.866 -1.734 1.00 89.06 86 ILE A N 1
ATOM 680 C CA . ILE A 1 86 ? -0.313 3.216 -1.290 1.00 89.06 86 ILE A CA 1
ATOM 681 C C . ILE A 1 86 ? 0.939 3.230 -0.407 1.00 89.06 86 ILE A C 1
ATOM 683 O O . ILE A 1 86 ? 1.564 4.276 -0.221 1.00 89.06 86 ILE A O 1
ATOM 687 N N . GLU A 1 87 ? 1.296 2.065 0.133 1.00 89.75 87 GLU A N 1
ATOM 688 C CA . GLU A 1 87 ? 2.450 1.882 0.998 1.00 89.75 87 GLU A CA 1
ATOM 689 C C . GLU A 1 87 ? 2.910 0.421 0.992 1.00 89.75 87 GLU A C 1
ATOM 691 O O . GLU A 1 87 ? 2.099 -0.513 0.969 1.00 89.75 87 GLU A O 1
ATOM 696 N N . ARG A 1 88 ? 4.225 0.223 1.060 1.00 91.25 88 ARG A N 1
ATOM 697 C CA . ARG A 1 88 ? 4.859 -1.048 1.413 1.00 91.25 88 ARG A CA 1
ATOM 698 C C . ARG A 1 88 ? 5.584 -0.891 2.737 1.00 91.25 88 ARG A C 1
ATOM 700 O O . ARG A 1 88 ? 6.083 0.179 3.065 1.00 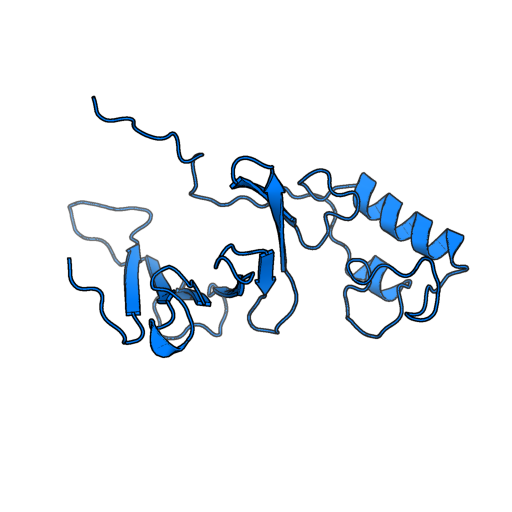91.25 88 ARG A O 1
ATOM 707 N N . VAL A 1 89 ? 5.664 -1.973 3.496 1.00 91.50 89 VAL A N 1
ATOM 708 C CA . VAL A 1 89 ? 6.351 -1.976 4.785 1.00 91.50 89 VAL A CA 1
ATOM 709 C C . VAL A 1 89 ? 7.351 -3.118 4.797 1.00 91.50 89 VAL A C 1
ATOM 711 O O . VAL A 1 89 ? 7.026 -4.266 4.494 1.00 91.50 89 VAL A O 1
ATOM 714 N N . SER A 1 90 ? 8.588 -2.787 5.140 1.00 91.94 90 SER A N 1
ATOM 715 C CA . SER A 1 90 ? 9.655 -3.756 5.381 1.00 91.94 90 SER A CA 1
ATOM 716 C C . SER A 1 90 ? 10.051 -3.714 6.846 1.00 91.94 90 SER A C 1
ATOM 718 O O . SER A 1 90 ? 9.984 -2.654 7.460 1.00 91.94 90 SER A O 1
ATOM 720 N N . TYR A 1 91 ? 10.513 -4.832 7.392 1.00 91.94 91 TYR A N 1
ATOM 721 C CA . TYR A 1 91 ? 10.944 -4.906 8.783 1.00 91.94 91 TYR A CA 1
ATOM 722 C C . TYR A 1 91 ? 12.415 -5.279 8.868 1.00 91.94 91 TYR A C 1
ATOM 724 O O . TYR A 1 91 ? 12.904 -6.107 8.094 1.00 91.94 91 TYR A O 1
ATOM 732 N N . ASP A 1 92 ? 13.117 -4.685 9.826 1.00 91.50 92 ASP A N 1
ATOM 733 C CA . ASP A 1 92 ? 14.459 -5.129 10.175 1.00 91.50 92 ASP A CA 1
ATOM 734 C C . ASP A 1 92 ? 14.432 -6.435 11.003 1.00 91.50 92 ASP A C 1
ATOM 736 O O . ASP A 1 92 ? 13.379 -6.980 11.343 1.00 91.50 92 ASP A O 1
ATOM 740 N N . ALA A 1 93 ? 15.612 -6.953 11.359 1.00 92.75 93 ALA A N 1
ATOM 741 C CA . ALA A 1 93 ? 15.733 -8.190 12.139 1.00 92.75 93 ALA A CA 1
ATOM 742 C C . ALA A 1 93 ? 15.137 -8.104 13.562 1.00 92.75 93 ALA A C 1
ATOM 744 O O . ALA A 1 93 ? 14.973 -9.134 14.220 1.00 92.75 93 ALA A O 1
ATOM 745 N N . TRP A 1 94 ? 14.834 -6.899 14.050 1.00 92.75 94 TRP A N 1
ATOM 746 C CA . TRP A 1 94 ? 14.219 -6.641 15.350 1.00 92.75 94 TRP A CA 1
ATOM 747 C C . TRP A 1 94 ? 12.715 -6.357 15.251 1.00 92.75 94 TRP A C 1
ATOM 749 O O . TRP A 1 94 ? 12.067 -6.180 16.287 1.00 92.75 94 TRP A O 1
ATOM 759 N N . GLY A 1 95 ? 12.155 -6.365 14.038 1.00 88.25 95 GLY A N 1
ATOM 760 C CA . GLY A 1 95 ? 10.753 -6.062 13.777 1.00 88.25 95 GLY A CA 1
ATOM 761 C C . GLY A 1 95 ? 10.446 -4.564 13.755 1.00 88.25 95 GLY A C 1
ATOM 762 O O . GLY A 1 95 ? 9.288 -4.189 13.936 1.00 88.25 95 GLY A O 1
ATOM 763 N N . GLU A 1 96 ? 11.446 -3.699 13.575 1.00 91.44 96 GLU A N 1
ATOM 764 C CA . GLU A 1 96 ? 11.226 -2.264 13.393 1.00 91.44 96 GLU A CA 1
ATOM 765 C C . GLU A 1 96 ? 10.750 -1.987 11.955 1.00 91.44 96 GLU A C 1
ATOM 767 O O . GLU A 1 96 ? 11.422 -2.410 11.007 1.00 91.44 96 GLU A O 1
ATOM 772 N N . PRO A 1 97 ? 9.587 -1.331 11.767 1.00 90.19 97 PRO A N 1
ATOM 773 C CA . PRO A 1 97 ? 9.055 -1.058 10.440 1.00 90.19 97 PRO A CA 1
ATOM 774 C C . PRO A 1 97 ? 9.797 0.097 9.763 1.00 90.19 97 PRO A C 1
ATOM 776 O O . PRO A 1 97 ? 9.977 1.170 10.341 1.00 90.19 97 PRO A O 1
ATOM 779 N N . ARG A 1 98 ? 10.129 -0.096 8.488 1.00 89.44 98 ARG A N 1
ATOM 780 C CA . ARG A 1 98 ? 10.412 0.964 7.521 1.00 89.44 98 ARG A CA 1
ATOM 781 C C . ARG A 1 98 ? 9.260 1.039 6.530 1.00 89.44 98 ARG A C 1
ATOM 783 O O . ARG A 1 98 ? 8.870 0.029 5.944 1.00 89.44 98 ARG A O 1
ATOM 790 N N . HIS A 1 99 ? 8.749 2.248 6.384 1.00 89.50 99 HIS A N 1
ATOM 791 C CA . HIS A 1 99 ? 7.619 2.604 5.547 1.00 89.50 99 HIS A CA 1
ATOM 792 C C . HIS A 1 99 ? 8.130 3.079 4.190 1.00 89.50 99 HIS A C 1
ATOM 794 O O . HIS A 1 99 ? 9.045 3.895 4.162 1.00 89.50 99 HIS A O 1
ATOM 800 N N . HIS A 1 100 ? 7.539 2.565 3.115 1.00 89.56 100 HIS A N 1
ATOM 801 C CA . HIS A 1 100 ? 7.857 2.902 1.727 1.00 89.56 100 HIS A CA 1
ATOM 802 C C . HIS A 1 100 ? 6.580 3.434 1.063 1.00 89.56 100 HIS A C 1
ATOM 804 O O . HIS A 1 100 ? 5.712 2.635 0.679 1.00 89.56 100 HIS A O 1
ATOM 810 N N . PRO A 1 101 ? 6.385 4.765 1.014 1.00 88.94 101 PRO A N 1
ATOM 811 C CA . PRO A 1 101 ? 5.283 5.395 0.291 1.00 88.94 101 PRO A CA 1
ATOM 812 C C . PRO A 1 101 ? 5.142 4.899 -1.160 1.00 88.94 101 PRO A C 1
ATOM 814 O O . PRO A 1 101 ? 6.096 4.429 -1.763 1.00 88.94 101 PRO A O 1
ATOM 817 N N . LYS A 1 102 ? 3.959 5.066 -1.771 1.00 86.19 102 LYS A N 1
ATOM 818 C CA . LYS A 1 102 ? 3.679 4.662 -3.167 1.00 86.19 102 LYS A CA 1
ATOM 819 C C . LYS A 1 102 ? 4.744 5.092 -4.190 1.00 86.19 102 LYS A C 1
ATOM 821 O O . LYS A 1 102 ? 4.938 4.383 -5.171 1.00 86.19 102 LYS A O 1
ATOM 826 N N . HIS A 1 103 ? 5.368 6.250 -3.983 1.00 89.88 103 HIS A N 1
ATOM 827 C CA . HIS A 1 103 ? 6.350 6.830 -4.901 1.00 89.88 103 HIS A CA 1
ATOM 828 C C . HIS A 1 103 ? 7.785 6.798 -4.359 1.00 89.88 103 HIS A C 1
ATOM 830 O O . HIS A 1 103 ? 8.638 7.416 -4.970 1.00 89.88 103 HIS A O 1
ATOM 836 N N . ASP A 1 104 ? 8.030 6.102 -3.244 1.00 89.12 104 ASP A N 1
ATOM 837 C CA . ASP A 1 104 ? 9.373 5.829 -2.714 1.00 89.12 104 ASP A CA 1
ATOM 838 C C . ASP A 1 104 ? 9.983 4.681 -3.527 1.00 89.12 104 ASP A C 1
ATOM 840 O O . ASP A 1 104 ? 9.789 3.486 -3.269 1.00 89.12 104 ASP A O 1
ATOM 844 N N . PHE A 1 105 ? 10.585 5.064 -4.637 1.00 89.44 105 PHE A N 1
ATOM 845 C CA . PHE A 1 105 ? 11.128 4.201 -5.661 1.00 89.44 105 PHE A CA 1
ATOM 846 C C . PHE A 1 105 ? 12.578 3.817 -5.394 1.00 89.44 105 PHE A C 1
ATOM 848 O O . PHE A 1 105 ? 13.004 2.756 -5.872 1.00 89.44 105 PHE A O 1
ATOM 855 N N . ASP A 1 106 ? 13.337 4.639 -4.677 1.00 87.56 106 ASP A N 1
ATOM 856 C CA . ASP A 1 106 ? 14.715 4.334 -4.299 1.00 87.56 106 ASP A CA 1
ATOM 857 C C . ASP A 1 106 ? 14.834 3.613 -2.934 1.00 87.56 106 ASP A C 1
ATOM 859 O O . ASP A 1 106 ? 15.857 2.968 -2.658 1.00 87.56 106 ASP A O 1
ATOM 863 N N . GLY A 1 107 ? 13.747 3.580 -2.156 1.00 86.62 107 GLY A N 1
ATOM 864 C CA . GLY A 1 107 ? 13.605 2.842 -0.903 1.00 86.62 107 GLY A CA 1
ATOM 865 C C . GLY A 1 107 ? 14.176 3.579 0.308 1.00 86.62 107 GLY A C 1
ATOM 866 O O . GLY A 1 107 ? 14.558 2.927 1.301 1.00 86.62 107 GLY A O 1
ATOM 867 N N . ASP A 1 108 ? 14.315 4.900 0.234 1.00 86.56 108 ASP A N 1
ATOM 868 C CA . ASP A 1 108 ? 14.926 5.712 1.274 1.00 86.56 108 ASP A CA 1
ATOM 869 C C . ASP A 1 108 ? 13.946 6.155 2.390 1.00 86.56 108 ASP A C 1
ATOM 871 O O . ASP A 1 108 ? 14.381 6.528 3.491 1.00 86.56 108 ASP A O 1
ATOM 875 N N . GLY A 1 109 ? 12.650 5.892 2.229 1.00 86.56 109 GLY A N 1
ATOM 876 C CA . GLY A 1 109 ? 11.616 6.114 3.239 1.00 86.56 109 GLY A CA 1
ATOM 877 C C . GLY A 1 109 ? 10.858 7.436 3.106 1.00 86.56 109 GLY A C 1
ATOM 878 O O . GLY A 1 109 ? 10.045 7.750 3.993 1.00 86.56 109 GLY A O 1
ATOM 879 N N . ASP A 1 110 ? 11.092 8.210 2.052 1.00 86.50 110 ASP A N 1
ATOM 880 C CA . ASP A 1 110 ? 10.195 9.269 1.609 1.00 86.50 110 ASP A CA 1
ATOM 881 C C . ASP A 1 110 ? 10.001 9.247 0.084 1.00 86.50 110 ASP A C 1
ATOM 883 O O . ASP A 1 110 ? 10.352 8.270 -0.560 1.00 86.50 110 ASP A O 1
ATOM 887 N N . PHE A 1 111 ? 9.226 10.189 -0.463 1.00 89.00 111 PHE A N 1
ATOM 888 C CA . PHE A 1 111 ? 9.147 10.340 -1.911 1.00 89.00 111 PHE A CA 1
ATOM 889 C C . PHE A 1 111 ? 9.480 11.771 -2.314 1.00 89.00 111 PHE A C 1
ATOM 891 O O . PHE A 1 111 ? 8.800 12.735 -1.918 1.00 89.00 111 PHE A O 1
ATOM 898 N N . ASP A 1 112 ? 10.510 11.928 -3.127 1.00 89.75 112 ASP A N 1
ATOM 899 C CA . ASP A 1 112 ? 11.034 13.226 -3.504 1.00 89.75 112 ASP A CA 1
ATOM 900 C C . ASP A 1 112 ? 11.492 13.287 -4.973 1.00 89.75 112 ASP A C 1
ATOM 902 O O . ASP A 1 112 ? 10.838 12.746 -5.871 1.00 89.75 112 ASP A O 1
ATOM 906 N N . GLN A 1 113 ? 12.498 14.110 -5.259 1.00 92.50 113 GLN A N 1
ATOM 907 C CA . GLN A 1 113 ? 13.008 14.281 -6.611 1.00 92.50 113 GLN A CA 1
ATOM 908 C C . GLN A 1 113 ? 13.880 13.095 -7.042 1.00 92.50 113 GLN A C 1
ATOM 910 O O . GLN A 1 113 ? 13.877 12.778 -8.234 1.00 92.50 113 GLN A O 1
ATOM 915 N N . ASP A 1 114 ? 14.567 12.435 -6.111 1.00 92.56 114 ASP A N 1
ATOM 916 C CA . ASP A 1 114 ? 15.455 11.309 -6.389 1.00 92.56 114 ASP A CA 1
ATOM 917 C C . ASP A 1 114 ? 14.632 10.098 -6.872 1.00 92.56 114 ASP A C 1
ATOM 919 O O . ASP A 1 114 ? 15.017 9.420 -7.829 1.00 92.56 114 ASP A O 1
ATOM 923 N N . ASP A 1 115 ? 13.416 9.910 -6.353 1.00 92.75 115 ASP A N 1
ATOM 924 C CA . ASP A 1 115 ? 12.473 8.906 -6.859 1.00 92.75 115 ASP A CA 1
ATOM 925 C C . ASP A 1 115 ? 11.984 9.199 -8.272 1.00 92.75 115 ASP A C 1
ATOM 927 O O . ASP A 1 115 ? 11.921 8.312 -9.132 1.00 92.75 115 ASP A O 1
ATOM 931 N N . ALA A 1 116 ? 11.632 10.459 -8.538 1.00 92.00 116 ALA A N 1
ATOM 932 C CA . ALA A 1 116 ? 11.212 10.870 -9.870 1.00 92.00 116 ALA A CA 1
ATOM 933 C C . ALA A 1 116 ? 12.342 10.670 -10.889 1.00 92.00 116 ALA A C 1
ATOM 935 O O . ALA A 1 116 ? 12.080 10.230 -12.011 1.00 92.00 116 ALA A O 1
ATOM 936 N N . GLU A 1 117 ? 13.585 10.942 -10.491 1.00 93.94 117 GLU A N 1
ATOM 937 C CA . GLU A 1 117 ? 14.773 10.654 -11.291 1.00 93.94 117 GLU A CA 1
ATOM 938 C C . GLU A 1 117 ? 14.973 9.146 -11.480 1.00 93.94 117 GLU A C 1
ATOM 940 O O . GLU A 1 117 ? 15.227 8.714 -12.603 1.00 93.94 117 GLU A O 1
ATOM 945 N N . ALA A 1 118 ? 14.761 8.322 -10.450 1.00 94.19 118 ALA A N 1
ATOM 946 C CA . ALA A 1 118 ? 14.850 6.866 -10.560 1.00 94.19 118 ALA A CA 1
ATOM 947 C C . ALA A 1 118 ? 13.830 6.279 -11.557 1.00 94.19 118 ALA A C 1
ATOM 949 O O . ALA A 1 118 ? 14.165 5.358 -12.314 1.00 94.19 118 ALA A O 1
ATOM 950 N N . LEU A 1 119 ? 12.601 6.810 -11.583 1.00 95.25 119 LEU A N 1
ATOM 951 C CA . LEU A 1 119 ? 11.580 6.446 -12.572 1.00 95.25 119 LEU A CA 1
ATOM 952 C C . LEU A 1 119 ? 11.991 6.887 -13.986 1.00 95.25 119 LEU A C 1
ATOM 954 O O . LEU A 1 119 ? 11.948 6.087 -14.927 1.00 95.25 119 LEU A O 1
ATOM 958 N N . ASP A 1 120 ? 12.419 8.142 -14.139 1.00 95.25 120 ASP A N 1
ATOM 959 C CA . ASP A 1 120 ? 12.835 8.698 -15.429 1.00 95.25 120 ASP A CA 1
ATOM 960 C C . ASP A 1 120 ? 14.048 7.933 -16.002 1.00 95.25 120 ASP A C 1
ATOM 962 O O . ASP A 1 120 ? 14.051 7.563 -17.182 1.00 95.25 120 ASP A O 1
ATOM 966 N N . ASP A 1 121 ? 15.030 7.591 -15.166 1.00 95.88 121 ASP A N 1
ATOM 967 C CA . ASP A 1 121 ? 16.200 6.788 -15.530 1.00 95.88 121 ASP A CA 1
ATOM 968 C C . ASP A 1 121 ? 15.826 5.367 -15.961 1.00 95.88 121 ASP A C 1
ATOM 970 O O . ASP A 1 121 ? 16.394 4.832 -16.928 1.00 95.88 121 ASP A O 1
ATOM 974 N N . LEU A 1 122 ? 14.859 4.733 -15.286 1.00 96.25 122 LEU A N 1
ATOM 975 C CA . LEU A 1 122 ? 14.373 3.417 -15.693 1.00 96.25 122 LEU A CA 1
ATOM 976 C C . LEU A 1 122 ? 13.796 3.479 -17.111 1.00 96.25 122 LEU A C 1
ATOM 978 O O . LEU A 1 122 ? 14.217 2.695 -17.970 1.00 96.25 122 LEU A O 1
ATOM 982 N N . ILE A 1 123 ? 12.893 4.426 -17.363 1.00 96.69 123 ILE A N 1
ATOM 983 C CA . ILE A 1 123 ? 12.201 4.597 -18.647 1.00 96.69 123 ILE A CA 1
ATOM 984 C C . ILE A 1 123 ? 13.199 4.905 -19.763 1.00 96.69 123 ILE A C 1
ATOM 986 O O . ILE A 1 123 ? 13.197 4.241 -20.806 1.00 96.69 123 ILE A O 1
ATOM 990 N N . VAL A 1 124 ? 14.121 5.846 -19.539 1.00 96.62 124 VAL A N 1
ATOM 991 C CA . VAL A 1 124 ? 15.173 6.188 -20.509 1.00 96.62 124 VAL A CA 1
ATOM 992 C C . VAL A 1 124 ? 16.062 4.978 -20.790 1.00 96.62 124 VAL A C 1
ATOM 994 O O . VAL A 1 124 ? 16.310 4.641 -21.952 1.00 96.62 124 VAL A O 1
ATOM 997 N N . SER A 1 125 ? 16.507 4.268 -19.751 1.00 95.06 125 SER A N 1
ATOM 998 C CA . SER A 1 125 ? 17.368 3.094 -19.914 1.00 95.06 125 SER A CA 1
ATOM 999 C C . SER A 1 125 ? 16.639 1.872 -20.498 1.00 95.06 125 SER A C 1
ATOM 1001 O O . SER A 1 125 ? 17.301 0.918 -20.930 1.00 95.06 125 SER A O 1
ATOM 1003 N N . GLY A 1 126 ? 15.305 1.878 -20.486 1.00 93.75 126 GLY A N 1
ATOM 1004 C CA . GLY A 1 126 ? 14.421 0.892 -21.106 1.00 93.75 126 GLY A CA 1
ATOM 1005 C C . GLY A 1 126 ? 14.046 1.205 -22.556 1.00 93.75 126 GLY A C 1
ATOM 1006 O O . GLY A 1 126 ? 13.513 0.332 -23.233 1.00 93.75 126 GLY A O 1
ATOM 1007 N N . GLY A 1 127 ? 14.383 2.395 -23.065 1.00 94.12 127 GLY A N 1
ATOM 1008 C CA . GLY A 1 127 ? 14.052 2.816 -24.429 1.00 94.12 127 GLY A CA 1
ATOM 1009 C C . GLY A 1 127 ? 12.692 3.509 -24.566 1.00 94.12 127 GLY A C 1
ATOM 1010 O O . GLY A 1 127 ? 12.151 3.544 -25.668 1.00 94.12 127 GLY A O 1
ATOM 1011 N N . GLY A 1 128 ? 12.156 4.065 -23.476 1.00 95.25 128 GLY A N 1
ATOM 1012 C CA . GLY A 1 128 ? 10.919 4.853 -23.449 1.00 95.25 128 GLY A CA 1
ATOM 1013 C C . GLY A 1 128 ? 9.681 4.105 -22.946 1.00 95.25 128 GLY A C 1
ATOM 1014 O O . GLY A 1 128 ? 8.729 4.756 -22.541 1.00 95.25 128 GLY A O 1
ATOM 1015 N N . SER A 1 129 ? 9.708 2.772 -22.930 1.00 97.31 129 SER A N 1
ATOM 1016 C CA . SER A 1 129 ? 8.729 1.917 -22.248 1.00 97.31 129 SER A CA 1
ATOM 1017 C C . SER A 1 129 ? 9.447 0.661 -21.752 1.00 97.31 129 SER A C 1
ATOM 1019 O O . SER A 1 129 ? 10.303 0.095 -22.447 1.00 97.31 129 SER A O 1
ATOM 1021 N N . VAL A 1 130 ? 9.148 0.247 -20.524 1.00 98.19 130 VAL A N 1
ATOM 1022 C CA . VAL A 1 130 ? 9.718 -0.941 -19.887 1.00 98.19 130 VAL A CA 1
ATOM 1023 C C . VAL A 1 130 ? 8.570 -1.925 -19.641 1.00 98.19 130 VAL A C 1
ATOM 1025 O O . VAL A 1 130 ? 7.935 -1.853 -18.596 1.00 98.19 130 VAL A O 1
ATOM 1028 N N . PRO A 1 131 ? 8.276 -2.857 -20.566 1.00 97.75 131 PRO A N 1
ATOM 1029 C CA . PRO A 1 131 ? 7.174 -3.805 -20.389 1.00 97.75 131 PRO A CA 1
ATOM 1030 C C . PRO A 1 131 ? 7.483 -4.835 -19.299 1.00 97.75 131 PRO A C 1
ATOM 1032 O O . PRO A 1 131 ? 8.653 -5.151 -19.074 1.00 97.75 131 PRO A O 1
ATOM 1035 N N . ILE A 1 132 ? 6.459 -5.467 -18.718 1.00 97.50 132 ILE A N 1
ATOM 1036 C CA . ILE A 1 132 ? 6.577 -6.500 -17.664 1.00 97.50 132 ILE A CA 1
ATOM 1037 C C . ILE A 1 132 ? 7.515 -7.667 -18.015 1.00 97.50 132 ILE A C 1
ATOM 1039 O O . ILE A 1 132 ? 8.062 -8.343 -17.147 1.00 97.50 132 ILE A O 1
ATOM 1043 N N . THR A 1 133 ? 7.736 -7.912 -19.307 1.00 96.81 133 THR A N 1
ATOM 1044 C CA . THR A 1 133 ? 8.670 -8.935 -19.799 1.00 96.81 133 THR A CA 1
ATOM 1045 C C . THR A 1 133 ? 10.140 -8.502 -19.780 1.00 96.81 133 THR A C 1
ATOM 1047 O O . THR A 1 133 ? 11.026 -9.318 -20.039 1.00 96.81 133 THR A O 1
ATOM 1050 N N . ASN A 1 134 ? 10.423 -7.222 -19.545 1.00 96.94 134 ASN A N 1
ATOM 1051 C CA . ASN A 1 134 ? 11.767 -6.664 -19.495 1.00 96.94 134 ASN A CA 1
ATOM 1052 C C . ASN A 1 134 ? 12.426 -6.992 -18.148 1.00 96.94 134 ASN A C 1
ATOM 1054 O O . ASN A 1 134 ? 11.828 -6.821 -17.094 1.00 96.94 134 ASN A O 1
ATOM 1058 N N . ALA A 1 135 ? 13.695 -7.405 -18.164 1.00 94.94 135 ALA A N 1
ATOM 1059 C CA . ALA A 1 135 ? 14.439 -7.729 -16.944 1.00 94.94 135 ALA A CA 1
ATOM 1060 C C . ALA A 1 135 ? 14.632 -6.534 -15.989 1.00 94.94 135 ALA A C 1
ATOM 1062 O O . ALA A 1 135 ? 14.944 -6.741 -14.820 1.00 94.94 135 ALA A O 1
ATOM 1063 N N . LYS A 1 136 ? 14.486 -5.300 -16.487 1.00 94.06 136 LYS A N 1
ATOM 1064 C CA . LYS A 1 136 ? 14.530 -4.077 -15.678 1.00 94.06 136 LYS A CA 1
ATOM 1065 C C . LYS A 1 136 ? 13.170 -3.677 -15.104 1.00 94.06 136 LYS A C 1
ATOM 1067 O O . LYS A 1 136 ? 13.132 -2.730 -14.328 1.00 94.06 136 LYS A O 1
ATOM 1072 N N . TYR A 1 137 ? 12.081 -4.333 -15.512 1.00 96.06 137 TYR A N 1
ATOM 1073 C CA . TYR A 1 137 ? 10.739 -3.975 -15.066 1.00 96.06 137 TYR A CA 1
ATOM 1074 C C . TYR A 1 137 ? 10.637 -4.009 -13.541 1.00 96.06 137 TYR A C 1
ATOM 1076 O O . TYR A 1 137 ? 11.127 -4.933 -12.885 1.00 96.06 137 TYR A O 1
ATOM 1084 N N . ARG A 1 138 ? 9.989 -2.979 -13.006 1.00 92.50 138 ARG A N 1
ATOM 1085 C CA . ARG A 1 138 ? 9.827 -2.699 -11.584 1.00 92.50 138 ARG A CA 1
ATOM 1086 C C . ARG A 1 138 ? 8.338 -2.449 -11.357 1.00 92.50 138 ARG A C 1
ATOM 1088 O O . ARG A 1 138 ? 7.829 -1.409 -11.749 1.00 92.50 138 ARG A O 1
ATOM 1095 N N . ALA A 1 139 ? 7.628 -3.423 -10.787 1.00 89.94 139 ALA A N 1
ATOM 1096 C CA . ALA A 1 139 ? 6.163 -3.383 -10.670 1.00 89.94 139 ALA A CA 1
ATOM 1097 C C . ALA A 1 139 ? 5.653 -2.264 -9.746 1.00 89.94 139 ALA A C 1
ATOM 1099 O O . ALA A 1 139 ? 4.478 -1.919 -9.749 1.00 89.94 139 ALA A O 1
ATOM 1100 N N . GLU A 1 140 ? 6.522 -1.746 -8.887 1.00 86.94 140 GLU A N 1
ATOM 1101 C CA . GLU A 1 140 ? 6.275 -0.579 -8.054 1.00 86.94 140 GLU A CA 1
ATOM 1102 C C . GLU A 1 140 ? 6.283 0.732 -8.848 1.00 86.94 140 GLU A C 1
ATOM 1104 O O . GLU A 1 140 ? 5.582 1.652 -8.451 1.00 86.94 140 GLU A O 1
ATOM 1109 N N . MET A 1 141 ? 7.013 0.791 -9.966 1.00 93.06 141 MET A N 1
ATOM 1110 C CA . MET A 1 141 ? 7.084 1.952 -10.860 1.00 93.06 141 MET A CA 1
ATOM 1111 C C . MET A 1 141 ? 6.004 1.945 -11.953 1.00 93.06 141 MET A C 1
ATOM 1113 O O . MET A 1 141 ? 5.843 2.950 -12.631 1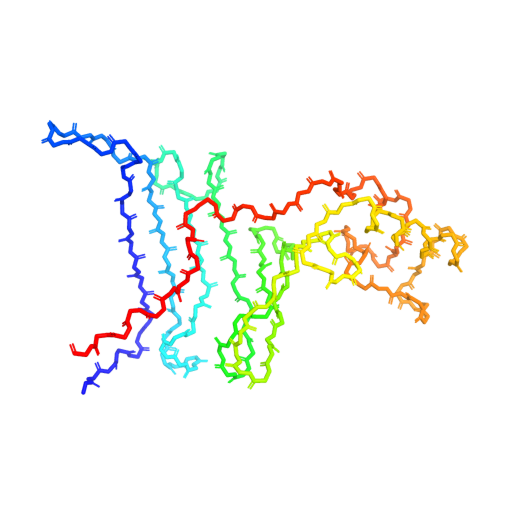.00 93.06 141 MET A O 1
ATOM 1117 N N . ASP A 1 142 ? 5.278 0.833 -12.100 1.00 93.12 142 ASP A N 1
ATOM 1118 C CA . ASP A 1 142 ? 4.065 0.691 -12.917 1.00 93.12 142 ASP A CA 1
ATOM 1119 C C . ASP A 1 142 ? 2.863 1.142 -12.061 1.00 93.12 142 ASP A C 1
ATOM 1121 O O . ASP A 1 142 ? 2.269 0.379 -11.281 1.00 93.12 142 ASP A O 1
ATOM 1125 N N . ILE A 1 143 ? 2.616 2.449 -12.084 1.00 89.88 143 ILE A N 1
ATOM 1126 C CA . ILE A 1 143 ? 1.706 3.171 -11.195 1.00 89.88 143 ILE A CA 1
ATOM 1127 C C . ILE A 1 143 ? 0.250 2.924 -11.587 1.00 89.88 143 ILE A C 1
ATOM 1129 O O . ILE A 1 143 ? -0.602 2.826 -10.691 1.00 89.88 143 ILE A O 1
ATOM 1133 N N . ASP A 1 144 ? -0.046 2.845 -12.885 1.00 91.06 144 ASP A N 1
ATOM 1134 C CA . ASP A 1 144 ? -1.395 2.582 -13.395 1.00 91.06 144 ASP A CA 1
ATOM 1135 C C . ASP A 1 144 ? -1.714 1.090 -13.588 1.00 91.06 144 ASP A C 1
ATOM 1137 O O . ASP A 1 144 ? -2.889 0.737 -13.744 1.00 91.06 144 ASP A O 1
ATOM 1141 N N . ARG A 1 145 ? -0.711 0.216 -13.421 1.00 90.44 145 ARG A N 1
ATOM 1142 C CA . ARG A 1 145 ? -0.820 -1.249 -13.441 1.00 90.44 145 ARG A CA 1
ATOM 1143 C C . ARG A 1 145 ? -1.214 -1.795 -14.808 1.00 90.44 145 ARG A C 1
ATOM 1145 O O . ARG A 1 145 ? -1.876 -2.841 -14.868 1.00 90.44 145 ARG A O 1
ATOM 1152 N N . ASP A 1 146 ? -0.834 -1.126 -15.889 1.00 94.19 146 ASP A N 1
ATOM 1153 C CA . ASP A 1 146 ? -1.157 -1.565 -17.245 1.00 94.19 146 ASP A CA 1
ATOM 1154 C C . ASP A 1 146 ? -0.178 -2.620 -17.806 1.00 94.19 146 ASP A C 1
ATOM 1156 O O . ASP A 1 146 ? -0.489 -3.303 -18.791 1.00 94.19 146 ASP A O 1
ATOM 1160 N N . GLY A 1 147 ? 0.938 -2.858 -17.106 1.00 95.94 147 GLY A N 1
ATOM 1161 C CA . GLY A 1 147 ? 1.961 -3.834 -17.470 1.00 95.94 147 GLY A CA 1
ATOM 1162 C C . GLY A 1 147 ? 3.147 -3.245 -18.234 1.00 95.94 147 GLY A C 1
ATOM 1163 O O . GLY A 1 147 ? 4.027 -4.014 -18.651 1.00 95.94 147 GLY A O 1
ATOM 1164 N N . GLU A 1 148 ? 3.209 -1.929 -18.401 1.00 97.56 148 GLU A N 1
ATOM 1165 C CA . GLU A 1 148 ? 4.361 -1.184 -18.893 1.00 97.56 148 GLU A CA 1
ATOM 1166 C C . GLU A 1 148 ? 4.753 -0.093 -17.885 1.00 97.56 148 GLU A C 1
ATOM 1168 O O . GLU A 1 148 ? 3.915 0.449 -17.189 1.00 97.56 148 GLU A O 1
ATOM 1173 N N . VAL A 1 149 ? 6.054 0.196 -17.760 1.00 97.50 149 VAL A N 1
ATOM 1174 C CA . VAL A 1 149 ? 6.513 1.423 -17.089 1.00 97.50 149 VAL A CA 1
ATOM 1175 C C . VAL A 1 149 ? 6.899 2.424 -18.164 1.00 97.50 149 VAL A C 1
ATOM 1177 O O . VAL A 1 149 ? 7.897 2.207 -18.871 1.00 97.50 149 VAL A O 1
ATOM 1180 N N . ASP A 1 150 ? 6.127 3.493 -18.315 1.00 96.88 150 ASP A N 1
ATOM 1181 C CA . ASP A 1 150 ? 6.274 4.442 -19.412 1.00 96.88 150 ASP A CA 1
ATOM 1182 C C . ASP A 1 150 ? 5.924 5.899 -19.041 1.00 96.88 150 ASP A C 1
ATOM 1184 O O . ASP A 1 150 ? 5.896 6.316 -17.880 1.00 96.88 150 ASP A O 1
ATOM 1188 N N . SER A 1 151 ? 5.745 6.746 -20.059 1.00 96.38 151 SER A N 1
ATOM 1189 C CA . SER A 1 151 ? 5.415 8.160 -19.857 1.00 96.38 151 SER A CA 1
ATOM 1190 C C . SER A 1 151 ? 4.089 8.400 -19.123 1.00 96.38 151 SER A C 1
ATOM 1192 O O . SER A 1 151 ? 3.891 9.481 -18.572 1.00 96.38 151 SER A O 1
ATOM 1194 N N . THR A 1 152 ? 3.180 7.429 -19.107 1.00 96.38 152 THR A N 1
ATOM 1195 C CA . THR A 1 152 ? 1.924 7.486 -18.357 1.00 96.38 152 THR A CA 1
ATOM 1196 C C . THR A 1 152 ? 2.219 7.470 -16.862 1.00 96.38 152 THR A C 1
ATOM 1198 O O . THR A 1 152 ? 1.785 8.385 -16.156 1.00 96.38 152 THR A O 1
ATOM 1201 N N . ASP A 1 153 ? 3.084 6.571 -16.392 1.00 94.62 153 ASP A N 1
ATOM 1202 C CA . ASP A 1 153 ? 3.547 6.553 -14.997 1.00 94.62 153 ASP A CA 1
ATOM 1203 C C . ASP A 1 153 ? 4.267 7.842 -14.617 1.00 94.62 153 ASP A C 1
ATOM 1205 O O . ASP A 1 153 ? 4.039 8.403 -13.543 1.00 94.62 153 ASP A O 1
ATOM 1209 N N . GLN A 1 154 ? 5.075 8.392 -15.530 1.00 93.38 154 GLN A N 1
ATOM 1210 C CA . GLN A 1 154 ? 5.739 9.679 -15.304 1.00 93.38 154 GLN A CA 1
ATOM 1211 C C . GLN A 1 154 ? 4.753 10.806 -15.006 1.00 93.38 154 GLN A C 1
ATOM 1213 O O . GLN A 1 154 ? 5.088 11.706 -14.238 1.00 93.38 154 GLN A O 1
ATOM 1218 N N . THR A 1 155 ? 3.557 10.778 -15.597 1.00 93.00 155 THR A N 1
ATOM 1219 C CA . THR A 1 155 ? 2.516 11.786 -15.334 1.00 93.00 155 THR A CA 1
ATOM 1220 C C . THR A 1 155 ? 1.767 11.554 -14.028 1.00 93.00 155 THR A C 1
ATOM 1222 O O . THR A 1 155 ? 1.166 12.491 -13.501 1.00 93.00 155 THR A O 1
ATOM 1225 N N . LEU A 1 156 ? 1.808 10.329 -13.502 1.00 90.25 156 LEU A N 1
ATOM 1226 C CA . LEU A 1 156 ? 1.131 9.927 -12.272 1.00 90.25 156 LEU A CA 1
ATOM 1227 C C . LEU A 1 156 ? 2.036 10.005 -11.038 1.00 90.25 156 LEU A C 1
ATOM 1229 O O . LEU A 1 156 ? 1.529 9.958 -9.915 1.00 90.25 156 LEU A O 1
ATOM 1233 N N . ARG A 1 157 ? 3.354 10.141 -11.229 1.00 87.75 157 ARG A N 1
ATOM 1234 C CA . ARG A 1 157 ? 4.320 10.250 -10.133 1.00 87.75 157 ARG A CA 1
ATOM 1235 C C . ARG A 1 157 ? 4.026 11.452 -9.235 1.00 87.75 157 ARG A C 1
ATOM 1237 O O . ARG A 1 157 ? 3.723 12.552 -9.700 1.00 87.75 157 ARG A O 1
ATOM 1244 N N . GLY A 1 158 ? 4.186 11.259 -7.933 1.00 80.69 158 GLY A N 1
ATOM 1245 C CA . GLY A 1 158 ? 4.265 12.357 -6.974 1.00 80.69 158 GLY A CA 1
ATOM 1246 C C . GLY A 1 158 ? 5.711 12.800 -6.782 1.00 80.69 158 GLY A C 1
ATOM 1247 O O . GLY A 1 158 ? 6.610 11.973 -6.820 1.00 80.69 158 GLY A O 1
ATOM 1248 N N . VAL A 1 159 ? 5.918 14.094 -6.538 1.00 73.44 159 VAL A N 1
ATOM 1249 C CA . VAL A 1 159 ? 7.188 14.644 -6.045 1.00 73.44 159 VAL A CA 1
ATOM 1250 C C . VAL A 1 159 ? 6.904 15.417 -4.767 1.00 73.44 159 VAL A C 1
ATOM 1252 O O . VAL A 1 159 ? 6.064 16.321 -4.758 1.00 73.44 159 VAL A O 1
ATOM 1255 N N . GLY A 1 160 ? 7.579 15.057 -3.682 1.00 65.00 160 GLY A N 1
ATOM 1256 C CA . GLY A 1 160 ? 7.484 15.771 -2.419 1.00 65.00 160 GLY A CA 1
ATOM 1257 C C . GLY A 1 160 ? 6.393 15.242 -1.497 1.00 65.00 160 GLY A C 1
ATOM 1258 O O . GLY A 1 160 ? 5.233 15.664 -1.528 1.00 65.00 160 GLY A O 1
ATOM 1259 N N . GLY A 1 161 ? 6.822 14.397 -0.576 1.00 65.50 161 GLY A N 1
ATOM 1260 C CA . GLY A 1 161 ? 6.097 14.087 0.634 1.00 65.50 161 GLY A CA 1
ATOM 1261 C C . GLY A 1 161 ? 6.824 13.025 1.436 1.00 65.50 161 GLY A C 1
ATOM 1262 O O . GLY A 1 161 ? 7.310 12.031 0.929 1.00 65.50 161 GLY A O 1
ATOM 1263 N N . ARG A 1 162 ? 6.829 13.208 2.746 1.00 56.59 162 ARG A N 1
ATOM 1264 C CA . ARG A 1 162 ? 6.925 12.090 3.674 1.00 56.59 162 ARG A CA 1
ATOM 1265 C C . ARG A 1 162 ? 5.506 11.847 4.131 1.00 56.59 162 ARG A C 1
ATOM 1267 O O . ARG A 1 162 ? 4.859 12.832 4.494 1.00 56.59 162 ARG A O 1
ATOM 1274 N N . TRP A 1 163 ? 5.012 10.608 4.123 1.00 46.16 163 TRP A N 1
ATOM 1275 C CA . TRP A 1 163 ? 3.701 10.322 4.714 1.00 46.16 163 TRP A CA 1
ATOM 1276 C C . TRP A 1 163 ? 3.645 10.965 6.108 1.00 46.16 163 TRP A C 1
ATOM 1278 O O . TRP A 1 163 ? 4.397 10.561 7.005 1.00 46.16 163 TRP A O 1
ATOM 1288 N N . PRO A 1 164 ? 2.799 11.987 6.334 1.00 45.47 164 PRO A N 1
ATOM 1289 C CA . PRO A 1 164 ? 2.510 12.402 7.675 1.00 45.47 164 PRO A CA 1
ATOM 1290 C C . PRO A 1 164 ? 1.420 11.446 8.129 1.00 45.47 164 PRO A C 1
ATOM 1292 O O . PRO A 1 164 ? 0.243 11.656 7.848 1.00 45.47 164 PRO A O 1
ATOM 1295 N N . LEU A 1 165 ? 1.787 10.426 8.899 1.00 41.38 165 LEU A N 1
ATOM 1296 C CA . LEU A 1 165 ? 0.862 9.991 9.933 1.00 41.38 165 LEU A CA 1
ATOM 1297 C C . LEU A 1 165 ? 0.697 11.192 10.874 1.00 41.38 165 LEU A C 1
ATOM 1299 O O . LEU A 1 165 ? 1.432 11.343 11.853 1.00 41.38 165 LEU A O 1
ATOM 1303 N N . ARG A 1 166 ? -0.228 12.103 10.542 1.00 40.06 166 ARG A N 1
ATOM 1304 C CA . ARG A 1 166 ? -0.774 13.060 11.501 1.00 40.06 166 ARG A CA 1
ATOM 1305 C C . ARG A 1 166 ? -1.309 12.209 12.652 1.00 40.06 166 ARG A C 1
ATOM 1307 O O . ARG A 1 166 ? -2.346 11.580 12.517 1.00 40.06 166 ARG A O 1
ATOM 1314 N N . GLY A 1 167 ? -0.558 12.134 13.749 1.00 33.94 167 GLY A N 1
ATOM 1315 C CA . GLY A 1 167 ? -1.026 11.529 14.998 1.00 33.94 167 GLY A CA 1
ATOM 1316 C C . GLY A 1 167 ? -0.270 10.312 15.534 1.00 33.94 167 GLY A C 1
ATOM 1317 O O . GLY A 1 167 ? -0.549 9.924 16.664 1.00 33.94 167 GLY A O 1
ATOM 1318 N N . ARG A 1 168 ? 0.725 9.734 14.846 1.00 43.81 168 ARG A N 1
ATOM 1319 C CA . ARG A 1 168 ? 1.578 8.704 15.477 1.00 43.81 168 ARG A CA 1
ATOM 1320 C C . ARG A 1 168 ? 2.944 9.271 15.835 1.00 43.81 168 ARG A C 1
ATOM 1322 O O . ARG A 1 168 ? 3.880 9.258 15.042 1.00 43.81 168 ARG A O 1
ATOM 1329 N N . ALA A 1 169 ? 3.060 9.752 17.074 1.00 29.58 169 ALA A N 1
ATOM 1330 C CA . ALA A 1 169 ? 4.358 9.798 17.738 1.00 29.58 169 ALA A CA 1
ATOM 1331 C C . ALA A 1 169 ? 5.001 8.397 17.653 1.00 29.58 169 ALA A C 1
ATOM 1333 O O . ALA A 1 169 ? 4.266 7.402 17.687 1.00 29.58 169 ALA A O 1
ATOM 1334 N N . PRO A 1 170 ? 6.341 8.285 17.553 1.00 34.56 170 PRO A N 1
ATOM 1335 C CA . PRO A 1 170 ? 6.995 6.989 17.675 1.00 34.56 170 PRO A CA 1
ATOM 1336 C C . PRO A 1 170 ? 6.477 6.332 18.953 1.00 34.56 170 PRO A C 1
ATOM 1338 O O . PRO A 1 170 ? 6.413 6.994 19.991 1.00 34.56 170 PRO A O 1
ATOM 1341 N N . LEU A 1 171 ? 6.072 5.061 18.874 1.00 38.34 171 LEU A N 1
ATOM 1342 C CA . LEU A 1 171 ? 5.724 4.260 20.044 1.00 38.34 171 LEU A CA 1
ATOM 1343 C C . LEU A 1 171 ? 6.990 4.106 20.896 1.00 38.34 171 LEU A C 1
ATOM 1345 O O . LEU A 1 171 ? 7.673 3.082 20.879 1.00 38.34 171 LEU A O 1
ATOM 1349 N N . THR A 1 172 ? 7.333 5.146 21.652 1.00 32.97 172 THR A N 1
ATOM 1350 C CA . THR A 1 172 ? 8.262 5.058 22.759 1.00 32.97 172 THR A CA 1
ATOM 1351 C C . THR A 1 172 ? 7.628 4.078 23.723 1.00 32.97 172 THR A C 1
ATOM 1353 O O . THR A 1 172 ? 6.623 4.360 24.373 1.00 32.97 172 THR A O 1
ATOM 1356 N N . ARG A 1 173 ? 8.195 2.869 23.777 1.00 36.72 173 ARG A N 1
ATOM 1357 C CA . ARG A 1 173 ? 7.853 1.876 24.790 1.00 36.72 173 ARG A CA 1
ATOM 1358 C C . ARG A 1 173 ? 7.945 2.557 26.152 1.00 36.72 173 ARG A C 1
ATOM 1360 O O . ARG A 1 173 ? 9.041 2.706 26.696 1.00 36.72 173 ARG A O 1
ATOM 1367 N N . HIS A 1 174 ? 6.806 2.914 26.736 1.00 30.61 174 HIS A N 1
ATOM 1368 C CA . HIS A 1 174 ? 6.724 3.139 28.166 1.00 30.61 174 HIS A CA 1
ATOM 1369 C C . HIS A 1 174 ? 6.978 1.787 28.830 1.00 30.61 174 HIS A C 1
ATOM 1371 O O . HIS A 1 174 ? 6.078 0.981 29.053 1.00 30.61 174 HIS A O 1
ATOM 1377 N N . ARG A 1 175 ? 8.254 1.508 29.115 1.00 40.00 175 ARG A N 1
ATOM 1378 C CA . ARG A 1 175 ? 8.626 0.506 30.106 1.00 40.00 175 ARG A CA 1
ATOM 1379 C C . ARG A 1 175 ? 8.132 1.031 31.448 1.00 40.00 175 ARG A C 1
ATOM 1381 O O . ARG A 1 175 ? 8.819 1.823 32.089 1.00 40.00 175 ARG A O 1
ATOM 1388 N N . ALA A 1 176 ? 6.943 0.600 31.850 1.00 38.03 176 ALA A N 1
ATOM 1389 C CA . ALA A 1 176 ? 6.561 0.627 33.249 1.00 38.03 176 ALA A CA 1
ATOM 1390 C C . ALA A 1 176 ? 7.586 -0.224 34.020 1.00 38.03 176 ALA A C 1
ATOM 1392 O O . ALA A 1 176 ? 7.781 -1.405 33.719 1.00 38.03 176 ALA A O 1
ATOM 1393 N N . ARG A 1 177 ? 8.312 0.420 34.933 1.00 41.94 177 ARG A N 1
ATOM 1394 C CA . ARG A 1 177 ? 8.943 -0.239 36.076 1.00 41.94 177 ARG A CA 1
ATOM 1395 C C . ARG A 1 177 ? 7.985 -0.146 37.249 1.00 41.94 177 ARG A C 1
ATOM 1397 O O . ARG A 1 177 ? 7.319 0.908 37.344 1.00 41.94 177 ARG A O 1
#

pLDDT: mean 84.04, std 16.61, range [29.58, 98.19]